Protein AF-Q8M1C6-F1 (afdb_monomer)

Solvent-accessible surface area (backbone atoms only — not comparable to full-atom values): 10377 Å² total; per-residue (Å²): 109,68,66,60,52,52,51,54,51,49,53,53,48,50,55,54,58,71,71,69,58,90,79,84,85,86,71,93,75,89,55,69,70,61,52,52,48,69,48,53,53,54,53,53,53,51,52,69,53,46,57,62,51,51,52,51,55,53,64,71,68,50,91,71,85,54,82,43,58,36,38,37,36,33,47,100,84,38,37,36,42,37,40,66,85,84,48,92,46,69,53,68,29,41,70,52,54,78,89,73,58,57,97,90,61,55,82,92,60,42,50,75,46,76,91,84,74,74,58,75,40,48,30,35,38,36,28,20,18,82,65,58,64,30,17,55,30,33,67,92,74,75,41,72,47,60,9,36,57,94,41,81,38,78,48,81,46,66,38,91,59,85,82,90,83,65,55,55,76,72,51,124

InterPro domains:
  IPR002429 Cytochrome c oxidase subunit II-like C-terminal [PF00116] (68-172)
  IPR002429 Cytochrome c oxidase subunit II-like C-terminal [PS50857] (65-172)
  IPR008972 Cupredoxin [G3DSA:2.60.40.420] (63-172)
  IPR008972 Cupredoxin [SSF49503] (64-172)
  IPR011759 Cytochrome C oxidase subunit II, transmembrane domain [PF02790] (1-56)
  IPR011759 Cytochrome C oxidase subunit II, transmembrane domain [PS50999] (1-64)
  IPR034210 Cytochrome c oxidase subunit 2, C-terminal [cd13912] (66-172)
  IPR036257 Cytochrome C oxidase subunit II, transmembrane domain superfamily [G3DSA:1.10.287.90] (2-62)
  IPR036257 Cytochrome C oxidase subunit II, transmembrane domain superfamily [SSF81464] (1-63)
  IPR045187 Cytochrome c/quinol oxidase subunit II [PTHR22888] (3-172)

Organism: Bos gaurus frontalis (NCBI:txid30520)

Foldseek 3Di:
DVVVVVVVVVVVVVVVVVPPDPDDDPDDDDCPVVVVVVVVVVVVVVVVVVVVVVVVVVVQVDDDDFPFEKEWAQDVHWIKIAGPPPHGDIDIWDDDPPVRDDPPDDPPWDTPDDDDDDAQTKYKYWAAYPDQKWWWDFVVQPDIGIHYHPDTDIGIGHHNDDDDTTDDTPDD

Structure (mmCIF, N/CA/C/O backbone):
data_AF-Q8M1C6-F1
#
_entry.id   AF-Q8M1C6-F1
#
loop_
_atom_site.group_PDB
_atom_site.id
_atom_site.type_symbol
_atom_site.label_atom_id
_atom_site.label_alt_id
_atom_site.label_comp_id
_atom_site.label_asym_id
_atom_site.label_entity_id
_atom_site.label_seq_id
_atom_site.pdbx_PDB_ins_code
_atom_site.Cartn_x
_atom_site.Cartn_y
_atom_site.Cartn_z
_atom_site.occupancy
_atom_site.B_iso_or_equiv
_atom_site.auth_seq_id
_atom_site.auth_comp_id
_atom_site.auth_asym_id
_atom_site.auth_atom_id
_atom_site.pdbx_PDB_model_num
ATOM 1 N N . LEU A 1 1 ? 2.987 4.281 -12.794 1.00 74.56 1 LEU A N 1
ATOM 2 C CA . LEU A 1 1 ? 2.192 3.553 -13.812 1.00 74.56 1 LEU A CA 1
ATOM 3 C C . LEU A 1 1 ? 2.528 3.981 -15.249 1.00 74.56 1 LEU A C 1
ATOM 5 O O . LEU A 1 1 ? 2.863 3.119 -16.045 1.00 74.56 1 LEU A O 1
ATOM 9 N N . MET A 1 2 ? 2.527 5.282 -15.576 1.00 89.94 2 MET A N 1
ATOM 10 C CA . MET A 1 2 ? 2.826 5.779 -16.936 1.00 89.94 2 MET A CA 1
ATOM 11 C C . MET A 1 2 ? 4.207 5.360 -17.478 1.00 89.94 2 MET A C 1
ATOM 13 O O . MET A 1 2 ? 4.289 4.879 -18.600 1.00 89.94 2 MET A O 1
ATOM 17 N N . ILE A 1 3 ? 5.276 5.473 -16.677 1.00 93.62 3 ILE A N 1
ATOM 18 C CA . ILE A 1 3 ? 6.634 5.062 -17.089 1.00 93.62 3 ILE A CA 1
ATOM 19 C C . ILE A 1 3 ? 6.696 3.557 -17.386 1.00 93.62 3 ILE A C 1
ATOM 21 O O . ILE A 1 3 ? 7.275 3.152 -18.386 1.00 93.62 3 ILE A O 1
ATOM 25 N N . VAL A 1 4 ? 6.052 2.729 -16.557 1.00 95.00 4 VAL A N 1
ATOM 26 C CA . VAL A 1 4 ? 6.005 1.273 -16.766 1.00 95.00 4 VAL A CA 1
ATOM 27 C C . VAL A 1 4 ? 5.305 0.940 -18.083 1.00 95.00 4 VAL A C 1
ATOM 29 O O . VAL A 1 4 ? 5.842 0.158 -18.859 1.00 95.00 4 VAL A O 1
ATOM 32 N N . PHE A 1 5 ? 4.162 1.573 -18.373 1.00 96.88 5 PHE A N 1
ATOM 33 C CA . PHE A 1 5 ? 3.470 1.413 -19.657 1.00 96.88 5 PHE A CA 1
ATOM 34 C C . PHE A 1 5 ? 4.306 1.885 -20.847 1.00 96.88 5 PHE A C 1
ATOM 36 O O . PHE A 1 5 ? 4.324 1.224 -21.883 1.00 96.88 5 PHE A O 1
ATOM 43 N N . LEU A 1 6 ? 5.006 3.013 -20.714 1.00 96.44 6 LEU A N 1
ATOM 44 C CA . LEU A 1 6 ? 5.877 3.528 -21.768 1.00 96.44 6 LEU A CA 1
ATOM 45 C C . LEU A 1 6 ? 6.992 2.526 -22.093 1.00 96.44 6 LEU A C 1
ATOM 47 O O . LEU A 1 6 ? 7.193 2.194 -23.255 1.00 96.44 6 LEU A O 1
ATOM 51 N N . ILE A 1 7 ? 7.683 2.005 -21.076 1.00 96.81 7 ILE A N 1
ATOM 52 C CA . ILE A 1 7 ? 8.785 1.057 -21.277 1.00 96.81 7 ILE A CA 1
ATOM 53 C C . ILE A 1 7 ? 8.261 -0.279 -21.815 1.00 96.81 7 ILE A C 1
ATOM 55 O O . ILE A 1 7 ? 8.828 -0.810 -22.767 1.00 96.81 7 ILE A O 1
ATOM 59 N N . SER A 1 8 ? 7.170 -0.817 -21.263 1.00 97.81 8 SER A N 1
ATOM 60 C CA . SER A 1 8 ? 6.629 -2.103 -21.719 1.00 97.81 8 SER A CA 1
ATOM 61 C C . SER A 1 8 ? 6.112 -2.037 -23.158 1.00 97.81 8 SER A C 1
ATOM 63 O O . SER A 1 8 ? 6.383 -2.943 -23.946 1.00 97.81 8 SER A O 1
ATOM 65 N N . SER A 1 9 ? 5.435 -0.947 -23.533 1.00 97.94 9 SER A N 1
ATOM 66 C CA . SER A 1 9 ? 4.992 -0.724 -24.914 1.00 97.94 9 SER A CA 1
ATOM 67 C C . SER A 1 9 ? 6.160 -0.483 -25.872 1.00 97.94 9 SER A C 1
ATOM 69 O O . SER A 1 9 ? 6.138 -1.022 -26.977 1.00 97.94 9 SER A O 1
ATOM 71 N N . LEU A 1 10 ? 7.207 0.239 -25.453 1.00 97.75 10 LEU A N 1
ATOM 72 C CA . LEU A 1 10 ? 8.425 0.431 -26.244 1.00 97.75 10 LEU A CA 1
ATOM 73 C C . LEU A 1 10 ? 9.136 -0.900 -26.515 1.00 97.75 10 LEU A C 1
ATOM 75 O O . LEU A 1 10 ? 9.489 -1.180 -27.657 1.00 97.75 10 LEU A O 1
ATOM 79 N N . VAL A 1 11 ? 9.318 -1.736 -25.489 1.00 98.31 11 VAL A N 1
ATOM 80 C CA . VAL A 1 11 ? 9.948 -3.057 -25.640 1.00 98.31 11 VAL A CA 1
ATOM 81 C C . VAL A 1 11 ? 9.117 -3.944 -26.565 1.00 98.31 11 VAL A C 1
ATOM 83 O O . VAL A 1 11 ? 9.666 -4.545 -27.487 1.00 98.31 11 VAL A O 1
ATOM 86 N N . LEU A 1 12 ? 7.794 -3.980 -26.376 1.00 98.38 12 LEU A N 1
ATOM 87 C CA . LEU A 1 12 ? 6.892 -4.728 -27.253 1.00 98.38 12 LEU A CA 1
ATOM 88 C C . LEU A 1 12 ? 6.989 -4.246 -28.709 1.00 98.38 12 LEU A C 1
ATOM 90 O O . LEU A 1 12 ? 7.073 -5.061 -29.629 1.00 98.38 12 LEU A O 1
ATOM 94 N N . TYR A 1 13 ? 7.027 -2.929 -28.914 1.00 98.44 13 TYR A N 1
ATOM 95 C CA . TYR A 1 13 ? 7.193 -2.328 -30.231 1.00 98.44 13 TYR A CA 1
ATOM 96 C C . TYR A 1 13 ? 8.532 -2.722 -30.869 1.00 98.44 13 TYR A C 1
ATOM 98 O O . TYR A 1 13 ? 8.531 -3.196 -32.004 1.00 98.44 13 TYR A O 1
ATOM 106 N N . ILE A 1 14 ? 9.651 -2.618 -30.141 1.00 98.12 14 ILE A N 1
ATOM 107 C CA . ILE A 1 14 ? 10.981 -3.011 -30.637 1.00 98.12 14 ILE A CA 1
ATOM 108 C C . ILE A 1 14 ? 10.993 -4.489 -31.041 1.00 98.12 14 ILE A C 1
ATOM 110 O O . ILE A 1 14 ? 11.458 -4.810 -32.131 1.00 98.12 14 ILE A O 1
ATOM 114 N N . ILE A 1 15 ? 10.432 -5.385 -30.222 1.00 98.38 15 ILE A N 1
ATOM 115 C CA . ILE A 1 15 ? 10.338 -6.814 -30.561 1.00 98.38 15 ILE A CA 1
ATOM 116 C C . ILE A 1 15 ? 9.549 -7.004 -31.863 1.00 98.38 15 ILE A C 1
ATOM 118 O O . ILE A 1 15 ? 10.014 -7.695 -32.769 1.00 98.38 15 ILE A O 1
ATOM 122 N N . SER A 1 16 ? 8.386 -6.359 -31.998 1.00 98.25 16 SER A N 1
ATOM 123 C CA . SER A 1 16 ? 7.574 -6.460 -33.219 1.00 98.25 16 SER A CA 1
ATOM 124 C C . SER A 1 16 ? 8.294 -5.908 -34.457 1.00 98.25 16 SER A C 1
ATOM 126 O O . SER A 1 16 ? 8.218 -6.496 -35.536 1.00 98.25 16 SER A O 1
ATOM 128 N N . LEU A 1 17 ? 9.052 -4.822 -34.298 1.00 98.25 17 LEU A N 1
ATOM 129 C CA . LEU A 1 17 ? 9.813 -4.187 -35.368 1.00 98.25 17 LEU A CA 1
ATOM 130 C C . LEU A 1 17 ? 10.949 -5.092 -35.860 1.00 98.25 17 LEU A C 1
ATOM 132 O O . LEU A 1 17 ? 11.120 -5.267 -37.065 1.00 98.25 17 LEU A O 1
ATOM 136 N N . MET A 1 18 ? 11.693 -5.706 -34.935 1.00 97.19 18 MET A N 1
ATOM 137 C CA . MET A 1 18 ? 12.831 -6.568 -35.275 1.00 97.19 18 MET A CA 1
ATOM 138 C C . MET A 1 18 ? 12.406 -7.860 -35.984 1.00 97.19 18 MET A C 1
ATOM 140 O O . MET A 1 18 ? 13.171 -8.398 -36.779 1.00 97.19 18 MET A O 1
ATOM 144 N N . LEU A 1 19 ? 11.187 -8.348 -35.737 1.00 97.94 19 LEU A N 1
ATOM 145 C CA . LEU A 1 19 ? 10.693 -9.615 -36.290 1.00 97.94 19 LEU A CA 1
ATOM 146 C C . LEU A 1 19 ? 9.941 -9.483 -37.626 1.00 97.94 19 LEU A C 1
ATOM 148 O O . LEU A 1 19 ? 9.653 -10.497 -38.257 1.00 97.94 19 LEU A O 1
ATOM 152 N N . THR A 1 20 ? 9.584 -8.271 -38.062 1.00 98.00 20 THR A N 1
ATOM 153 C CA . THR A 1 20 ? 8.655 -8.071 -39.198 1.00 98.00 20 THR A CA 1
ATOM 154 C C . THR A 1 20 ? 9.322 -7.694 -40.519 1.00 98.00 20 THR A C 1
ATOM 156 O O . THR A 1 20 ? 8.662 -7.695 -41.561 1.00 98.00 20 THR A O 1
ATOM 159 N N . THR A 1 21 ? 10.622 -7.402 -40.524 1.00 97.50 21 THR A N 1
ATOM 160 C CA . THR A 1 21 ? 11.354 -7.042 -41.746 1.00 97.50 21 THR A CA 1
ATOM 161 C C . THR A 1 21 ? 11.985 -8.256 -42.430 1.00 97.50 21 THR A C 1
ATOM 163 O O . THR A 1 21 ? 12.421 -9.200 -41.779 1.00 97.50 21 THR A O 1
ATOM 166 N N . LYS A 1 22 ? 12.066 -8.229 -43.769 1.00 97.19 22 LYS A N 1
ATOM 167 C CA . LYS A 1 22 ? 12.852 -9.202 -44.555 1.00 97.19 22 LYS A CA 1
ATOM 168 C C . LYS A 1 22 ? 14.305 -8.770 -44.773 1.00 97.19 22 LYS A C 1
ATOM 170 O O . LYS A 1 22 ? 15.085 -9.541 -45.325 1.00 97.19 22 LYS A O 1
ATOM 175 N N . LEU A 1 23 ? 14.650 -7.532 -44.416 1.00 98.38 23 LEU A N 1
ATOM 176 C CA . LEU A 1 23 ? 16.003 -7.003 -44.567 1.00 98.38 23 LEU A CA 1
ATOM 177 C C . LEU A 1 23 ? 16.938 -7.666 -43.551 1.00 98.38 23 LEU A C 1
ATOM 179 O O . LEU A 1 23 ? 16.557 -7.881 -42.405 1.00 98.38 23 LEU A O 1
ATOM 183 N N . THR A 1 24 ? 18.169 -7.956 -43.965 1.00 97.56 24 THR A N 1
ATOM 184 C CA . THR A 1 24 ? 19.162 -8.639 -43.128 1.00 97.56 24 THR A CA 1
ATOM 185 C C . THR A 1 24 ? 20.445 -7.831 -43.026 1.00 97.56 24 THR A C 1
ATOM 187 O O . THR A 1 24 ? 20.961 -7.358 -44.037 1.00 97.56 24 THR A O 1
ATOM 190 N N . HIS A 1 25 ? 21.003 -7.758 -41.822 1.00 96.50 25 HIS A N 1
ATOM 191 C CA . HIS A 1 25 ? 22.361 -7.291 -41.575 1.00 96.50 25 HIS A CA 1
ATOM 192 C C . HIS A 1 25 ? 23.022 -8.240 -40.570 1.00 96.50 25 HIS A C 1
ATOM 194 O O . HIS A 1 25 ? 22.620 -8.291 -39.412 1.00 96.50 25 HIS A O 1
ATOM 200 N N . THR A 1 26 ? 23.993 -9.030 -41.029 1.00 96.62 26 THR A N 1
ATOM 201 C CA . THR A 1 26 ? 24.684 -10.057 -40.221 1.00 96.62 26 THR A CA 1
ATOM 202 C C . THR A 1 26 ? 26.177 -9.778 -40.048 1.00 96.62 26 THR A C 1
ATOM 204 O O . THR A 1 26 ? 26.879 -10.551 -39.403 1.00 96.62 26 THR A O 1
ATOM 207 N N . SER A 1 27 ? 26.678 -8.696 -40.646 1.00 97.81 27 SER A N 1
ATOM 208 C CA . SER A 1 27 ? 28.018 -8.171 -40.387 1.00 97.81 27 SER A CA 1
ATOM 209 C C . SER A 1 27 ? 28.123 -7.603 -38.973 1.00 97.81 27 SER A C 1
ATOM 211 O O . SER A 1 27 ? 27.123 -7.266 -38.338 1.00 97.81 27 SER A O 1
ATOM 213 N N . THR A 1 28 ? 29.356 -7.472 -38.491 1.00 97.06 28 THR A N 1
ATOM 214 C CA . THR A 1 28 ? 29.673 -6.861 -37.197 1.00 97.06 28 THR A CA 1
ATOM 215 C C . THR A 1 28 ? 29.087 -5.452 -37.090 1.00 97.06 28 THR A C 1
ATOM 217 O O . THR A 1 28 ? 29.307 -4.625 -37.976 1.00 97.06 28 THR A O 1
ATOM 220 N N . MET A 1 29 ? 28.366 -5.186 -36.001 1.00 96.88 29 MET A N 1
ATOM 221 C CA . MET A 1 29 ? 27.860 -3.862 -35.630 1.00 96.88 29 MET A CA 1
ATOM 222 C C . MET A 1 29 ? 28.643 -3.361 -34.418 1.00 96.88 29 MET A C 1
ATOM 224 O O . MET A 1 29 ? 28.868 -4.127 -33.483 1.00 96.88 29 MET A O 1
ATOM 228 N N . ASP A 1 30 ? 29.051 -2.096 -34.440 1.00 97.12 30 ASP A N 1
ATOM 229 C CA . ASP A 1 30 ? 29.620 -1.440 -33.263 1.00 97.12 30 ASP A CA 1
ATOM 230 C C . ASP A 1 30 ? 28.514 -1.122 -32.241 1.00 97.12 30 ASP A C 1
ATOM 232 O O . ASP A 1 30 ? 27.405 -0.742 -32.623 1.00 97.12 30 ASP A O 1
ATOM 236 N N . ALA A 1 31 ? 28.801 -1.310 -30.951 1.00 96.75 31 ALA A N 1
ATOM 237 C CA . ALA A 1 31 ? 27.807 -1.221 -29.877 1.00 96.75 31 ALA A CA 1
ATOM 238 C C . ALA A 1 31 ? 27.961 0.020 -28.981 1.00 96.75 31 ALA A C 1
ATOM 240 O O . ALA A 1 31 ? 27.043 0.340 -28.225 1.00 96.75 31 ALA A O 1
ATOM 241 N N . GLN A 1 32 ? 29.079 0.747 -29.058 1.00 96.62 32 GLN A N 1
ATOM 242 C CA . GLN A 1 32 ? 29.421 1.755 -28.050 1.00 96.62 32 GLN A CA 1
ATOM 243 C C . GLN A 1 32 ? 28.404 2.909 -27.995 1.00 96.62 32 GLN A C 1
ATOM 245 O O . GLN A 1 32 ? 28.036 3.385 -26.913 1.00 96.62 32 GLN A O 1
ATOM 250 N N . GLU A 1 33 ? 27.920 3.361 -29.155 1.00 95.94 33 GLU A N 1
ATOM 251 C CA . GLU A 1 33 ? 26.947 4.457 -29.212 1.00 95.94 33 GLU A CA 1
ATOM 252 C C . GLU A 1 33 ? 25.582 4.049 -28.643 1.00 95.94 33 GLU A C 1
ATOM 254 O O . GLU A 1 33 ? 24.989 4.797 -27.859 1.00 95.94 33 GLU A O 1
ATOM 259 N N . VAL A 1 34 ? 25.098 2.841 -28.962 1.00 96.75 34 VAL A N 1
ATOM 260 C CA . VAL A 1 34 ? 23.812 2.352 -28.440 1.00 96.75 34 VAL A CA 1
ATOM 261 C C . VAL A 1 34 ? 23.892 2.038 -26.944 1.00 96.75 34 VAL A C 1
ATOM 263 O O . VAL A 1 34 ? 22.953 2.346 -26.207 1.00 96.75 34 VAL A O 1
ATOM 266 N N . GLU A 1 35 ? 25.038 1.534 -26.477 1.00 98.12 35 GLU A N 1
ATOM 267 C CA . GLU A 1 35 ? 25.304 1.294 -25.057 1.00 98.12 35 GLU A CA 1
ATOM 268 C C . GLU A 1 35 ? 25.234 2.570 -24.227 1.00 98.12 35 GLU A C 1
ATOM 270 O O . GLU A 1 35 ? 24.650 2.594 -23.138 1.00 98.12 35 GLU A O 1
ATOM 275 N N . THR A 1 36 ? 25.772 3.661 -24.766 1.00 97.94 36 THR A N 1
ATOM 276 C CA . THR A 1 36 ? 25.717 4.969 -24.113 1.00 97.94 36 THR A CA 1
ATOM 277 C C . THR A 1 36 ? 24.263 5.434 -23.958 1.00 97.94 36 THR A C 1
ATOM 279 O O . THR A 1 36 ? 23.860 5.866 -22.873 1.00 97.94 36 THR A O 1
ATOM 282 N N . ILE A 1 37 ? 23.437 5.275 -24.999 1.00 97.31 37 ILE A N 1
ATOM 283 C CA . ILE A 1 37 ? 22.021 5.678 -24.984 1.00 97.31 37 ILE A CA 1
ATOM 284 C C . ILE A 1 37 ? 21.209 4.838 -23.991 1.00 97.31 37 ILE A C 1
ATOM 286 O O . ILE A 1 37 ? 20.522 5.405 -23.135 1.00 97.31 37 ILE A O 1
ATOM 290 N N . TRP A 1 38 ? 21.284 3.503 -24.063 1.00 97.12 38 TRP A N 1
ATOM 291 C CA . TRP A 1 38 ? 20.487 2.637 -23.184 1.00 97.12 38 TRP A CA 1
ATOM 292 C C . TRP A 1 38 ? 20.969 2.623 -21.734 1.00 97.12 38 TRP A C 1
ATOM 294 O O . TRP A 1 38 ? 20.311 2.023 -20.893 1.00 97.12 38 TRP A O 1
ATOM 304 N N . THR A 1 39 ? 22.106 3.249 -21.425 1.00 98.00 39 THR A N 1
ATOM 305 C CA . THR A 1 39 ? 22.604 3.387 -20.049 1.00 98.00 39 THR A CA 1
ATOM 306 C C . THR A 1 39 ? 22.186 4.730 -19.458 1.00 98.00 39 THR A C 1
ATOM 308 O O . THR A 1 39 ? 21.613 4.783 -18.367 1.00 98.00 39 THR A O 1
ATOM 311 N N . ILE A 1 40 ? 22.410 5.827 -20.191 1.00 98.38 40 ILE A N 1
ATOM 312 C CA . ILE A 1 4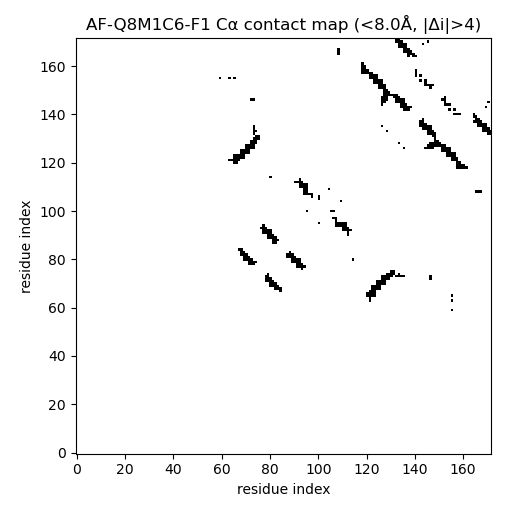0 ? 22.080 7.180 -19.721 1.00 98.38 40 ILE A CA 1
ATOM 313 C C . ILE A 1 40 ? 20.562 7.370 -19.619 1.00 98.38 40 ILE A C 1
ATOM 315 O O . ILE A 1 40 ? 20.078 7.948 -18.642 1.00 98.38 40 ILE A O 1
ATOM 319 N N . LEU A 1 41 ? 19.790 6.871 -20.590 1.00 97.00 41 LEU A N 1
ATOM 320 C CA . LEU A 1 41 ? 18.345 7.095 -20.614 1.00 97.00 41 LEU A CA 1
ATOM 321 C C . LEU A 1 41 ? 17.624 6.438 -19.414 1.00 97.00 41 LEU A C 1
ATOM 323 O O . LEU A 1 41 ? 16.874 7.145 -18.734 1.00 97.00 41 LEU A O 1
ATOM 327 N N . PRO A 1 42 ? 17.866 5.159 -19.054 1.00 97.31 42 PRO A N 1
ATOM 328 C CA . PRO A 1 42 ? 17.312 4.583 -17.829 1.00 97.31 42 PRO A CA 1
ATOM 329 C C . PRO A 1 42 ? 17.798 5.265 -16.552 1.00 97.31 42 PRO A C 1
ATOM 331 O O . PRO A 1 42 ? 17.000 5.424 -15.630 1.00 97.31 42 PRO A O 1
ATOM 334 N N . ALA A 1 43 ? 19.054 5.724 -16.490 1.00 98.25 43 ALA A N 1
ATOM 335 C CA . ALA A 1 43 ? 19.552 6.460 -15.327 1.00 98.25 43 ALA A CA 1
ATOM 336 C C . ALA A 1 43 ? 18.740 7.744 -15.072 1.00 98.25 43 ALA A C 1
ATOM 338 O O . ALA A 1 43 ? 18.329 8.004 -13.940 1.00 98.25 43 ALA A O 1
ATOM 339 N N . ILE A 1 44 ? 18.423 8.507 -16.126 1.00 98.00 44 ILE A N 1
ATOM 340 C CA . ILE A 1 44 ? 17.556 9.693 -16.027 1.00 98.00 44 ILE A CA 1
ATOM 341 C C . ILE A 1 44 ? 16.146 9.302 -15.563 1.00 98.00 44 ILE A C 1
ATOM 343 O O . ILE A 1 44 ? 15.592 9.946 -14.671 1.00 98.00 44 ILE A O 1
ATOM 347 N N . ILE A 1 45 ? 15.570 8.231 -16.120 1.00 97.12 45 ILE A N 1
ATOM 348 C CA . ILE A 1 45 ? 14.241 7.736 -15.721 1.00 97.12 45 ILE A CA 1
ATOM 349 C C . ILE A 1 45 ? 14.210 7.377 -14.227 1.00 97.12 45 ILE A C 1
ATOM 351 O O . ILE A 1 45 ? 13.253 7.732 -13.537 1.00 97.12 45 ILE A O 1
ATOM 355 N N . LEU A 1 46 ? 15.255 6.724 -13.708 1.00 97.69 46 LEU A N 1
ATOM 356 C CA . LEU A 1 46 ? 15.353 6.384 -12.287 1.00 97.69 46 LEU A CA 1
ATOM 357 C C . LEU A 1 46 ? 15.391 7.631 -11.398 1.00 97.69 46 LEU A C 1
ATOM 3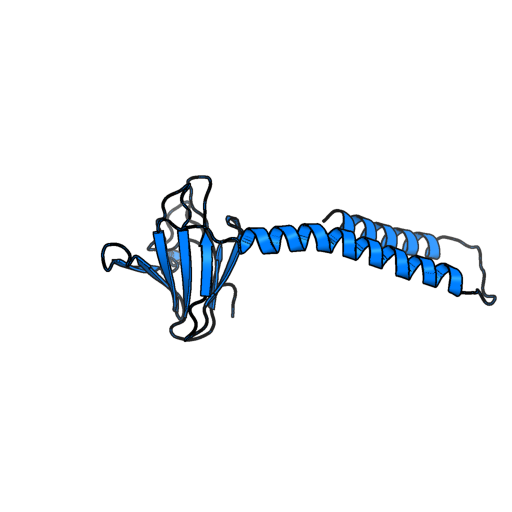59 O O . LEU A 1 46 ? 14.684 7.669 -10.394 1.00 97.69 46 LEU A O 1
ATOM 363 N N . ILE A 1 47 ? 16.138 8.672 -11.781 1.00 97.75 47 ILE A N 1
ATOM 364 C CA . ILE A 1 47 ? 16.174 9.943 -11.036 1.00 97.75 47 ILE A CA 1
ATOM 365 C C . ILE A 1 47 ? 14.780 10.588 -10.994 1.00 97.75 47 ILE A C 1
ATOM 367 O O . ILE A 1 47 ? 14.331 11.025 -9.933 1.00 97.75 47 ILE A O 1
ATOM 371 N N . LEU A 1 48 ? 14.063 10.598 -12.122 1.00 96.38 48 LEU A N 1
ATOM 372 C CA . LEU A 1 48 ? 12.706 11.152 -12.206 1.00 96.38 48 LEU A CA 1
ATOM 373 C C . LEU A 1 48 ? 11.687 10.391 -11.342 1.00 96.38 48 LEU A C 1
ATOM 375 O O . LEU A 1 48 ? 10.712 10.991 -10.896 1.00 96.38 48 LEU A O 1
ATOM 379 N N . ILE A 1 49 ? 11.903 9.096 -11.088 1.00 96.75 49 ILE A N 1
ATOM 380 C CA . ILE A 1 49 ? 11.088 8.298 -10.157 1.00 96.75 49 ILE A CA 1
ATOM 381 C C . ILE A 1 49 ? 11.516 8.551 -8.706 1.00 96.75 49 ILE A C 1
ATOM 383 O O . ILE A 1 49 ? 10.668 8.716 -7.828 1.00 96.75 49 ILE A O 1
ATOM 387 N N . ALA A 1 50 ? 12.824 8.596 -8.449 1.00 97.06 50 ALA A N 1
ATOM 388 C CA . ALA A 1 50 ? 13.378 8.701 -7.106 1.00 97.06 50 ALA A CA 1
ATOM 389 C C . ALA A 1 50 ? 12.999 10.020 -6.421 1.00 97.06 50 ALA A C 1
ATOM 391 O O . ALA A 1 50 ? 12.592 10.003 -5.264 1.00 97.06 50 ALA A O 1
ATOM 392 N N . LEU A 1 51 ? 13.066 11.155 -7.124 1.00 96.69 51 LEU A N 1
ATOM 393 C CA . LEU A 1 51 ? 12.777 12.471 -6.536 1.00 96.69 51 LEU A CA 1
ATOM 394 C C . LEU A 1 51 ? 11.362 12.590 -5.923 1.00 96.69 51 LEU A C 1
ATOM 396 O O . LEU A 1 51 ? 11.262 12.923 -4.739 1.00 96.69 51 LEU A O 1
ATOM 400 N N . PRO A 1 52 ? 10.257 12.305 -6.644 1.00 96.88 52 PRO A N 1
ATOM 401 C CA . PRO A 1 52 ? 8.924 12.332 -6.043 1.00 96.88 52 PRO A CA 1
ATOM 402 C C . PRO A 1 52 ? 8.723 11.220 -5.005 1.00 96.88 52 PRO A C 1
ATOM 404 O O . PRO A 1 52 ? 8.030 11.448 -4.016 1.00 96.88 52 PRO A O 1
ATOM 407 N N . SER A 1 53 ? 9.346 10.048 -5.188 1.00 97.00 53 SER A N 1
ATOM 408 C CA . SER A 1 53 ? 9.269 8.946 -4.219 1.00 97.00 53 SER A CA 1
ATOM 409 C C . SER A 1 53 ? 9.866 9.338 -2.868 1.00 97.00 53 SER A C 1
ATOM 411 O O . SER A 1 53 ? 9.233 9.138 -1.835 1.00 97.00 53 SER A O 1
ATOM 413 N N . LEU A 1 54 ? 11.065 9.926 -2.871 1.00 96.75 54 LEU A N 1
ATOM 414 C CA . LEU A 1 54 ? 11.737 10.385 -1.657 1.00 96.75 54 LEU A CA 1
ATOM 415 C C . LEU A 1 54 ? 10.956 11.514 -0.989 1.00 96.75 54 LEU A C 1
ATOM 417 O O . LEU A 1 54 ? 10.812 11.514 0.228 1.00 96.75 54 LEU A O 1
ATOM 421 N N . ARG A 1 55 ? 10.385 12.440 -1.768 1.00 96.94 55 ARG A N 1
ATOM 422 C CA . ARG A 1 55 ? 9.521 13.489 -1.215 1.00 96.94 55 ARG A CA 1
ATOM 423 C C . ARG A 1 55 ? 8.352 12.900 -0.419 1.00 96.94 55 ARG A C 1
ATOM 425 O O . ARG A 1 55 ? 8.114 13.344 0.696 1.00 96.94 55 ARG A O 1
ATOM 432 N N . ILE A 1 56 ? 7.637 11.922 -0.979 1.00 95.44 56 ILE A N 1
ATOM 433 C CA . ILE A 1 56 ? 6.504 11.282 -0.292 1.00 95.44 56 ILE A CA 1
ATOM 434 C C . ILE A 1 56 ? 6.986 10.528 0.951 1.00 95.44 56 ILE A C 1
ATOM 436 O O . ILE A 1 56 ? 6.366 10.662 1.999 1.00 95.44 56 ILE A O 1
ATOM 440 N N . LEU A 1 57 ? 8.110 9.806 0.858 1.00 95.62 57 LEU A N 1
ATOM 441 C CA . LEU A 1 57 ? 8.700 9.086 1.990 1.00 95.62 57 LEU A CA 1
ATOM 442 C C . LEU A 1 57 ? 8.925 10.009 3.197 1.00 95.62 57 LEU A C 1
ATOM 444 O O . LEU A 1 57 ? 8.484 9.693 4.295 1.00 95.62 57 LEU A O 1
ATOM 448 N N . TYR A 1 58 ? 9.553 11.167 2.982 1.00 94.56 58 TYR A N 1
ATOM 449 C CA . TYR A 1 58 ? 9.797 12.126 4.062 1.00 94.56 58 TYR A CA 1
ATOM 450 C C . TYR A 1 58 ? 8.521 12.812 4.559 1.00 94.56 58 TYR A C 1
ATOM 452 O O . TYR A 1 58 ? 8.411 13.075 5.749 1.00 94.56 58 TYR A O 1
ATOM 460 N N . MET A 1 59 ? 7.542 13.071 3.685 1.00 92.62 59 MET A N 1
ATOM 461 C CA . MET A 1 59 ? 6.245 13.620 4.105 1.00 92.62 59 MET A CA 1
ATOM 462 C C . MET A 1 59 ? 5.444 12.641 4.979 1.00 92.62 59 MET A C 1
ATOM 464 O O . MET A 1 59 ? 4.668 13.073 5.823 1.00 92.62 59 MET A O 1
ATOM 468 N N . MET A 1 60 ? 5.603 11.329 4.778 1.00 91.56 60 MET A N 1
ATOM 469 C CA . MET A 1 60 ? 4.937 10.310 5.603 1.00 91.56 60 MET A CA 1
ATOM 470 C C . MET A 1 60 ? 5.563 10.173 6.996 1.00 91.56 60 MET A C 1
ATOM 472 O O . MET A 1 60 ? 4.854 9.840 7.942 1.00 91.56 60 MET A O 1
ATOM 476 N N . ASP A 1 61 ? 6.868 10.424 7.111 1.00 87.81 61 ASP A N 1
ATOM 477 C CA . ASP A 1 61 ? 7.625 10.355 8.370 1.00 87.81 61 ASP A CA 1
ATOM 478 C C . ASP A 1 61 ? 7.630 11.690 9.141 1.00 87.81 61 ASP A C 1
ATOM 480 O O . ASP A 1 61 ? 8.192 11.797 10.230 1.00 87.81 61 ASP A O 1
ATOM 484 N N . GLU A 1 62 ? 7.016 12.734 8.579 1.00 86.00 62 GLU A N 1
ATOM 485 C CA . GLU A 1 62 ? 6.983 14.057 9.193 1.00 86.00 62 GLU A CA 1
ATOM 486 C C . GLU A 1 62 ? 6.288 14.010 10.566 1.00 86.00 62 GLU A C 1
ATOM 488 O O . GLU A 1 62 ? 5.277 13.327 10.773 1.00 86.00 62 GLU A O 1
ATOM 493 N N . ILE A 1 63 ? 6.868 14.719 11.540 1.00 71.94 63 ILE A N 1
ATOM 494 C CA . ILE A 1 63 ? 6.401 14.690 12.927 1.00 71.94 63 ILE A CA 1
ATOM 495 C C . ILE A 1 63 ? 5.077 15.441 13.017 1.00 71.94 63 ILE A C 1
ATOM 497 O O . ILE A 1 63 ? 5.030 16.669 13.093 1.00 71.94 63 ILE A O 1
ATOM 501 N N . ASN A 1 64 ? 4.001 14.673 13.090 1.00 81.19 64 ASN A N 1
ATOM 502 C CA . ASN A 1 64 ? 2.675 15.190 13.374 1.00 81.19 64 ASN A CA 1
ATOM 503 C C . ASN A 1 64 ? 2.411 15.046 14.877 1.00 81.19 64 ASN A C 1
ATOM 505 O O . ASN A 1 64 ? 2.752 14.021 15.462 1.00 81.19 64 ASN A O 1
ATOM 509 N N . ASN A 1 65 ? 1.800 16.049 15.513 1.00 90.19 65 ASN A N 1
ATOM 510 C CA . ASN A 1 65 ? 1.333 15.936 16.898 1.00 90.19 65 ASN A CA 1
ATOM 511 C C . ASN A 1 65 ? -0.010 15.186 16.899 1.00 90.19 65 ASN A C 1
ATOM 513 O O . ASN A 1 65 ? -1.020 15.791 16.525 1.00 90.19 65 ASN A O 1
ATOM 517 N N . PRO A 1 66 ? -0.055 13.886 17.251 1.00 93.56 66 PRO A N 1
ATOM 518 C CA . PRO A 1 66 ? -1.303 13.139 17.235 1.00 93.56 66 PRO A CA 1
ATOM 519 C C . PRO A 1 66 ? -2.200 13.596 18.385 1.00 93.56 66 PRO A C 1
ATOM 521 O O . PRO A 1 66 ? -1.720 13.931 19.468 1.00 93.56 66 PRO A O 1
ATOM 524 N N . SER A 1 67 ? -3.508 13.589 18.153 1.00 93.88 67 SER A N 1
ATOM 525 C CA . SER A 1 67 ? -4.504 13.900 19.184 1.00 93.88 67 SER A CA 1
ATOM 526 C C . SER A 1 67 ? -4.968 12.666 19.959 1.00 93.88 67 SER A C 1
ATOM 528 O O . SER A 1 67 ? -5.572 12.815 21.013 1.00 93.88 67 SER A O 1
ATOM 530 N N . LEU A 1 68 ? -4.715 11.472 19.417 1.00 95.06 68 LEU A N 1
ATOM 531 C CA . LEU A 1 68 ? -5.082 10.181 19.992 1.00 95.06 68 LEU A CA 1
ATOM 532 C C . LEU A 1 68 ? -3.997 9.153 19.660 1.00 95.06 68 LEU A C 1
ATOM 534 O O . LEU A 1 68 ? -3.506 9.116 18.526 1.00 95.06 68 LEU A O 1
ATOM 538 N N . THR A 1 69 ? -3.659 8.304 20.623 1.00 96.75 69 THR A N 1
ATOM 539 C CA . THR A 1 69 ? -2.831 7.114 20.442 1.00 96.75 69 THR A CA 1
ATOM 540 C C . THR A 1 69 ? -3.683 5.863 20.633 1.00 96.75 69 THR A C 1
ATOM 542 O O . THR A 1 69 ? -4.390 5.723 21.627 1.00 96.75 69 THR A O 1
ATOM 545 N N . VAL A 1 70 ? -3.595 4.936 19.682 1.00 97.69 70 VAL A N 1
ATOM 546 C CA . VAL A 1 70 ? -4.237 3.620 19.761 1.00 97.69 70 VAL A CA 1
ATOM 547 C C . VAL A 1 70 ? -3.173 2.561 19.546 1.00 97.69 70 VAL A C 1
ATOM 549 O O . VAL A 1 70 ? -2.381 2.645 18.603 1.00 97.69 70 VAL A O 1
ATOM 552 N N . LYS A 1 71 ? -3.140 1.561 20.421 1.00 98.25 71 LYS A N 1
ATOM 553 C CA . LYS A 1 71 ? -2.278 0.394 20.246 1.00 98.25 71 LYS A CA 1
ATOM 554 C C . LYS A 1 71 ? -3.080 -0.739 19.629 1.00 98.25 71 LYS A C 1
ATOM 556 O O . LYS A 1 71 ? -4.255 -0.909 19.940 1.00 98.25 71 LYS A O 1
ATOM 561 N N . THR A 1 72 ? -2.445 -1.511 18.765 1.00 98.38 72 THR A N 1
ATOM 562 C CA . THR A 1 72 ? -2.979 -2.766 18.256 1.00 98.38 72 THR A CA 1
ATOM 563 C C . THR A 1 72 ? -1.954 -3.875 18.433 1.00 98.38 72 THR A C 1
ATOM 565 O O . THR A 1 72 ? -0.763 -3.685 18.155 1.00 98.38 72 THR A O 1
ATOM 568 N N . MET A 1 73 ? -2.432 -5.014 18.924 1.00 98.69 73 MET A N 1
ATOM 569 C CA . MET A 1 73 ? -1.641 -6.219 19.125 1.00 98.69 73 MET A CA 1
ATOM 570 C C . MET A 1 73 ? -2.184 -7.318 18.213 1.00 98.69 73 MET A C 1
ATOM 572 O O . MET A 1 73 ? -3.392 -7.547 18.164 1.00 98.69 73 MET A O 1
ATOM 576 N N . GLY A 1 74 ? -1.293 -7.943 17.445 1.00 98.44 74 GLY A N 1
ATOM 577 C CA . GLY A 1 74 ? -1.617 -9.114 16.632 1.00 98.44 74 GLY A CA 1
ATOM 578 C C . GLY A 1 74 ? -1.540 -10.408 17.440 1.00 98.44 74 GLY A C 1
ATOM 579 O O . GLY A 1 74 ? -0.613 -10.578 18.238 1.00 98.44 74 GLY A O 1
ATOM 580 N N . HIS A 1 75 ? -2.491 -11.307 17.177 1.00 98.50 75 HIS A N 1
ATOM 581 C CA . HIS A 1 75 ? -2.609 -12.636 17.776 1.00 98.50 75 HIS A CA 1
AT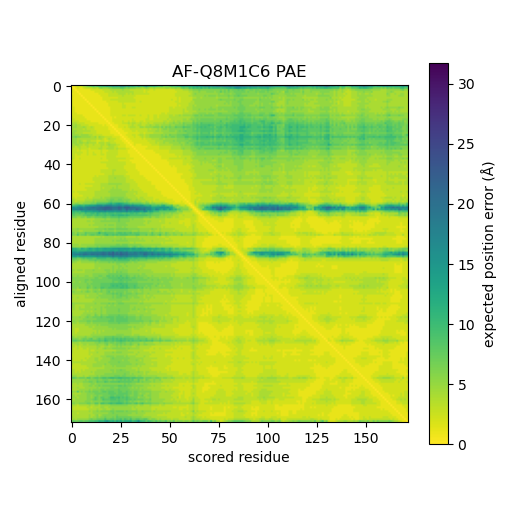OM 582 C C . HIS A 1 75 ? -3.012 -13.676 16.723 1.00 98.50 75 HIS A C 1
ATOM 584 O O . HIS A 1 75 ? -3.617 -13.353 15.700 1.00 98.50 75 HIS A O 1
ATOM 590 N N . GLN A 1 76 ? -2.760 -14.955 16.979 1.00 97.56 76 GLN A N 1
ATOM 591 C CA . GLN A 1 76 ? -3.307 -16.078 16.213 1.00 97.56 76 GLN A CA 1
ATOM 592 C C . GLN A 1 76 ? -4.763 -16.361 16.642 1.00 97.56 76 GLN A C 1
ATOM 594 O O . GLN A 1 76 ? -4.997 -16.960 17.687 1.00 97.56 76 GLN A O 1
ATOM 599 N N . TRP A 1 77 ? -5.816 -15.996 15.901 1.00 94.75 77 TRP A N 1
ATOM 600 C CA . TRP A 1 77 ? -5.916 -15.243 14.639 1.00 94.75 77 TRP A CA 1
ATOM 601 C C . TRP A 1 77 ? -6.945 -14.111 14.786 1.00 94.75 77 TRP A C 1
ATOM 603 O O . TRP A 1 77 ? -8.070 -14.206 14.287 1.00 94.75 77 TRP A O 1
ATOM 613 N N . TYR A 1 78 ? -6.567 -13.062 15.509 1.00 98.62 78 TYR A N 1
ATOM 614 C CA . TYR A 1 78 ? -7.390 -11.883 15.774 1.00 98.62 78 TYR A CA 1
ATOM 615 C C . TYR A 1 78 ? -6.502 -10.673 16.085 1.00 98.62 78 TYR A C 1
ATOM 617 O O . TYR A 1 78 ? -5.279 -10.787 16.155 1.00 98.62 78 TYR A O 1
ATOM 625 N N . TRP A 1 79 ? -7.120 -9.506 16.238 1.00 98.81 79 TRP A N 1
ATOM 626 C CA . TRP A 1 79 ? -6.431 -8.298 16.688 1.00 98.81 79 TRP A CA 1
ATOM 627 C C . TRP A 1 79 ? -7.051 -7.815 17.986 1.00 98.81 79 TRP A C 1
ATOM 629 O O . TRP A 1 79 ? -8.276 -7.772 18.080 1.00 98.81 79 TRP A O 1
ATOM 639 N N . SER A 1 80 ? -6.243 -7.379 18.944 1.00 98.56 80 SER A N 1
ATOM 640 C CA . SER A 1 80 ? -6.733 -6.565 20.056 1.00 98.56 80 SER A CA 1
ATOM 641 C C . SER A 1 80 ? -6.367 -5.096 19.851 1.00 98.56 80 SER A C 1
ATOM 643 O O . SER A 1 80 ? -5.391 -4.756 19.167 1.00 98.56 80 SER A O 1
ATOM 645 N N . TYR A 1 81 ? -7.192 -4.210 20.405 1.00 98.38 81 TYR A N 1
ATOM 646 C CA . TYR A 1 81 ? -7.003 -2.764 20.344 1.00 98.38 81 TYR A CA 1
ATOM 647 C C . TYR A 1 81 ? -7.079 -2.167 21.743 1.00 98.38 81 TYR A C 1
ATOM 649 O O . TYR A 1 81 ? -7.956 -2.531 22.522 1.00 98.38 81 TYR A O 1
ATOM 657 N N . GLU A 1 82 ? -6.184 -1.227 22.042 1.00 98.19 82 GLU A N 1
ATOM 658 C CA . GLU A 1 82 ? -6.095 -0.546 23.335 1.00 98.19 82 GLU A CA 1
ATOM 659 C C . GLU A 1 82 ? -6.099 0.976 23.145 1.00 98.19 82 GLU A C 1
ATOM 661 O O . GLU A 1 82 ? -5.326 1.522 22.349 1.00 98.19 82 GLU A O 1
ATOM 666 N N . TYR A 1 83 ? -6.943 1.662 23.913 1.00 96.88 83 TYR A N 1
ATOM 667 C CA . TYR A 1 83 ? -7.113 3.115 23.912 1.00 96.88 83 T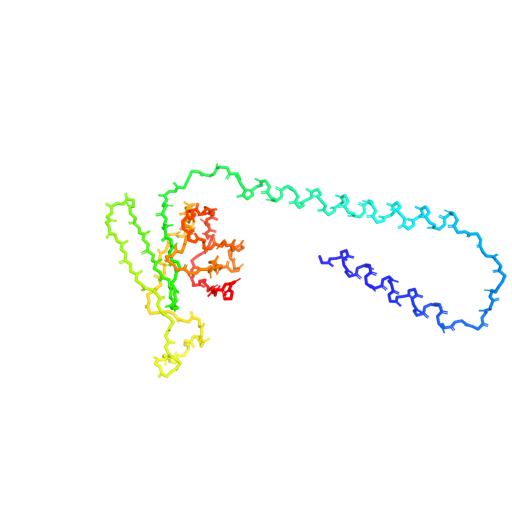YR A CA 1
ATOM 668 C C . TYR A 1 83 ? -6.778 3.672 25.295 1.00 96.88 83 TYR A C 1
ATOM 670 O O . TYR A 1 83 ? -7.676 3.995 26.055 1.00 96.88 83 TYR A O 1
ATOM 678 N N . THR A 1 84 ? -5.496 3.795 25.632 1.00 91.31 84 THR A N 1
ATOM 679 C CA . THR A 1 84 ? -5.049 4.061 27.015 1.00 91.31 84 THR A CA 1
ATOM 680 C C . THR A 1 84 ? -4.854 5.543 27.358 1.00 91.31 84 THR A C 1
ATOM 682 O O . THR A 1 84 ? -4.333 5.861 28.423 1.00 91.31 84 THR A O 1
ATOM 685 N N . ASP A 1 85 ? -5.202 6.473 26.463 1.00 88.06 85 ASP A N 1
ATOM 686 C CA . ASP A 1 85 ? -4.953 7.911 26.678 1.00 88.06 85 ASP A CA 1
ATOM 687 C C . ASP A 1 85 ? -5.848 8.527 27.775 1.00 88.06 85 ASP A C 1
ATOM 689 O O . ASP A 1 85 ? -5.474 9.539 28.370 1.00 88.06 85 ASP A O 1
ATOM 693 N N . TYR A 1 86 ? -7.016 7.933 28.054 1.00 81.62 86 TYR A N 1
ATOM 694 C CA . TYR A 1 86 ? -7.979 8.453 29.038 1.00 81.62 86 TYR A CA 1
ATOM 695 C C . TYR A 1 86 ? -8.458 7.395 30.036 1.00 81.62 86 TYR A C 1
ATOM 697 O O . TYR A 1 86 ? -8.451 7.646 31.238 1.00 81.62 86 TYR A O 1
ATOM 705 N N . GLU A 1 87 ? -8.865 6.224 29.548 1.00 88.75 87 GLU A N 1
ATOM 706 C CA . GLU A 1 87 ? -9.295 5.080 30.356 1.00 88.75 87 GLU A CA 1
ATOM 707 C C . GLU A 1 87 ? -8.631 3.810 29.826 1.00 88.75 87 GLU A C 1
ATOM 709 O O . GLU A 1 87 ? -8.202 3.776 28.679 1.00 88.75 87 GLU A O 1
ATOM 714 N N . ASP A 1 88 ? -8.568 2.749 30.626 1.00 92.06 88 ASP A N 1
ATOM 715 C CA . ASP A 1 88 ? -8.036 1.458 30.180 1.00 92.06 88 ASP A CA 1
ATOM 716 C C . ASP A 1 88 ? -9.087 0.695 29.353 1.00 92.06 88 ASP A C 1
ATOM 718 O O . ASP A 1 88 ? -9.641 -0.319 29.781 1.00 92.06 88 ASP A O 1
ATOM 722 N N . LEU A 1 89 ? -9.401 1.216 28.163 1.00 95.56 89 LEU A N 1
ATOM 723 C CA . LEU A 1 89 ? -10.302 0.573 27.210 1.00 95.56 89 LEU A CA 1
ATOM 724 C C . LEU A 1 89 ? -9.517 -0.380 26.303 1.00 95.56 89 LEU A C 1
ATOM 726 O O . LEU A 1 89 ? -8.667 0.057 25.524 1.00 95.56 89 LEU A O 1
ATOM 730 N N . SER A 1 90 ? -9.862 -1.667 26.341 1.00 97.38 90 SER A N 1
ATOM 731 C CA . SER A 1 90 ? -9.359 -2.672 25.405 1.00 97.38 90 SER A CA 1
ATOM 732 C C . SER A 1 90 ? -10.442 -3.662 24.975 1.00 97.38 90 SER A C 1
ATOM 734 O O . SER A 1 90 ? -11.413 -3.898 25.699 1.00 97.38 90 SER A O 1
ATOM 736 N N . PHE A 1 91 ? -10.303 -4.209 23.768 1.00 98.31 91 PHE A N 1
ATOM 737 C CA . PHE A 1 91 ? -11.196 -5.239 23.232 1.00 98.31 91 PHE A CA 1
ATOM 738 C C . PHE A 1 91 ? -10.518 -6.056 22.129 1.00 98.31 91 PHE A C 1
ATOM 740 O O . PHE A 1 91 ? -9.605 -5.575 21.453 1.00 98.31 91 PHE A O 1
ATOM 747 N N . ASP A 1 92 ? -11.032 -7.266 21.913 1.00 98.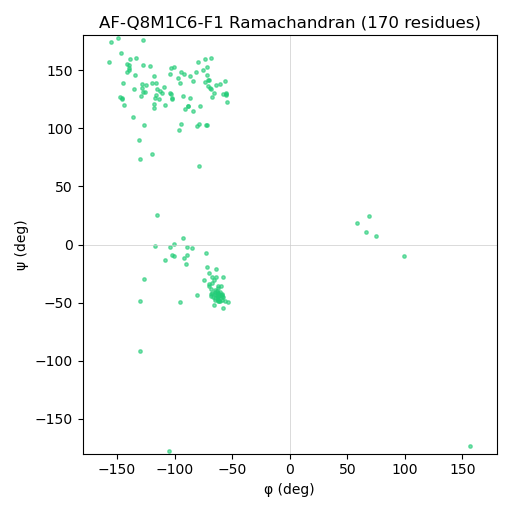69 92 ASP A N 1
ATOM 748 C CA . ASP A 1 92 ? -10.620 -8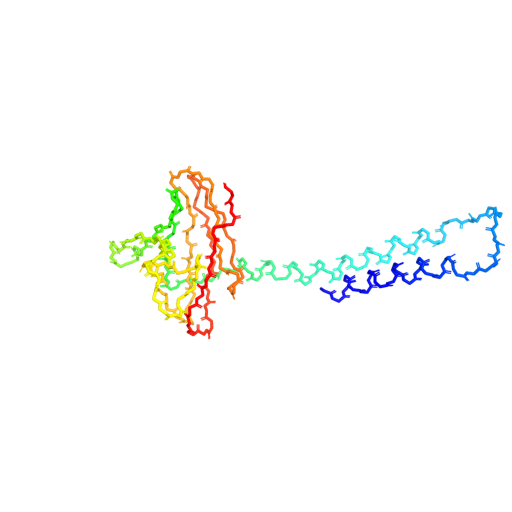.149 20.825 1.00 98.69 92 ASP A CA 1
ATOM 749 C C . ASP A 1 92 ? -11.532 -7.982 19.603 1.00 98.69 92 ASP A C 1
ATOM 751 O O . ASP A 1 92 ? -12.727 -7.706 19.726 1.00 98.69 92 ASP A O 1
ATOM 755 N N . SER A 1 93 ? -10.963 -8.165 18.417 1.00 98.69 93 SER A N 1
ATOM 756 C CA . SER A 1 93 ? -11.611 -8.032 17.115 1.00 98.69 93 SER A CA 1
ATOM 757 C C . SER A 1 93 ? -11.386 -9.306 16.303 1.00 98.69 93 SER A C 1
ATOM 759 O O . SER A 1 93 ? -10.300 -9.541 15.759 1.00 98.69 93 SER A O 1
ATOM 761 N N . TYR A 1 94 ? -12.422 -10.138 16.238 1.00 98.69 94 TYR A N 1
ATOM 762 C CA . TYR A 1 94 ? -12.451 -11.403 15.514 1.00 98.69 94 TYR A CA 1
ATOM 763 C C . TYR A 1 94 ? -13.250 -11.276 14.223 1.00 98.69 94 TYR A C 1
ATOM 765 O O . TYR A 1 94 ? -14.259 -10.578 14.146 1.00 98.69 94 TYR A O 1
ATOM 773 N N . MET A 1 95 ? -12.829 -12.018 13.200 1.00 98.62 95 MET A N 1
ATOM 774 C CA . MET A 1 95 ? -13.585 -12.144 11.957 1.00 98.62 95 MET A CA 1
ATOM 775 C C . MET A 1 95 ? -14.913 -12.868 12.208 1.00 98.62 95 MET A C 1
ATOM 777 O O . MET A 1 95 ? -14.926 -13.967 12.766 1.00 98.62 95 MET A O 1
ATOM 781 N N . ILE A 1 96 ? -16.019 -12.299 11.725 1.00 98.44 96 ILE A N 1
ATOM 782 C CA . ILE A 1 96 ? -17.334 -12.939 11.830 1.00 98.44 96 ILE A CA 1
ATOM 783 C C . ILE A 1 96 ? -17.356 -14.201 10.946 1.00 98.44 96 ILE A C 1
ATOM 785 O O . ILE A 1 96 ? -17.048 -14.121 9.745 1.00 98.44 96 ILE A O 1
ATOM 789 N N . PRO A 1 97 ? -17.730 -15.380 11.488 1.00 98.50 97 PRO A N 1
ATOM 790 C CA . PRO A 1 97 ? -17.876 -16.594 10.696 1.00 98.50 97 PRO A CA 1
ATOM 791 C C . PRO A 1 97 ? -18.859 -16.397 9.541 1.00 98.50 97 PRO A C 1
ATOM 793 O O . PRO A 1 97 ? -19.919 -15.799 9.695 1.00 98.50 97 PRO A O 1
ATOM 796 N N . THR A 1 98 ? -18.558 -16.963 8.367 1.00 98.12 98 THR A N 1
ATOM 797 C CA . THR A 1 98 ? -19.398 -16.767 7.166 1.00 98.12 98 THR A CA 1
ATOM 798 C C . THR A 1 98 ? -20.854 -17.219 7.360 1.00 98.12 98 THR A C 1
ATOM 800 O O . THR A 1 98 ? -21.750 -16.671 6.726 1.00 98.12 98 THR A O 1
ATOM 803 N N . SER A 1 99 ? -21.102 -18.191 8.241 1.00 98.25 99 SER A N 1
ATOM 804 C CA . SER A 1 99 ? -22.444 -18.671 8.600 1.00 98.25 99 SER A CA 1
ATOM 805 C C . SER A 1 99 ? -23.263 -17.692 9.446 1.00 98.25 99 SER A C 1
ATOM 807 O O . SER A 1 99 ? -24.479 -17.838 9.509 1.00 98.25 99 SER A O 1
ATOM 809 N N . GLU A 1 100 ? -22.613 -16.732 10.104 1.00 98.31 100 GLU A N 1
ATOM 810 C CA . GLU A 1 100 ? -23.229 -15.780 11.040 1.00 98.31 100 GLU A CA 1
ATOM 811 C C . GLU A 1 100 ? -23.404 -14.380 10.431 1.00 98.31 100 GLU A C 1
ATOM 813 O O . GLU A 1 100 ? -23.976 -13.494 11.066 1.00 98.31 100 GLU A O 1
ATOM 818 N N . LEU A 1 101 ? -22.955 -14.187 9.186 1.00 98.25 101 LEU A N 1
ATOM 819 C CA . LEU A 1 101 ? -23.072 -12.916 8.476 1.00 98.25 101 LEU A CA 1
ATOM 820 C C . LEU A 1 101 ? -24.535 -12.545 8.222 1.00 98.25 101 LEU A C 1
ATOM 822 O O . LEU A 1 101 ? -25.352 -13.357 7.772 1.00 98.25 101 LEU A O 1
ATOM 826 N N . LYS A 1 102 ? -24.849 -11.270 8.433 1.00 98.38 102 LYS A N 1
ATOM 827 C CA . LYS A 1 102 ? -26.149 -10.690 8.090 1.00 98.38 102 LYS A CA 1
ATOM 828 C C . LYS A 1 102 ? -26.218 -10.364 6.592 1.00 98.38 102 LYS A C 1
ATOM 830 O O . LYS A 1 102 ? -25.192 -10.147 5.944 1.00 98.38 102 LYS A O 1
ATOM 835 N N . PRO A 1 103 ? -27.424 -10.281 6.001 1.00 98.06 103 PRO A N 1
ATOM 836 C CA . PRO A 1 103 ? -27.568 -9.871 4.607 1.00 98.06 103 PRO A CA 1
ATOM 837 C C . PRO A 1 103 ? -26.896 -8.514 4.332 1.00 98.06 103 PRO A C 1
ATOM 839 O O . PRO A 1 103 ? -27.244 -7.512 4.952 1.00 98.06 103 PRO A O 1
ATOM 842 N N . GLY A 1 104 ? -25.955 -8.489 3.383 1.00 97.62 104 GLY A N 1
ATOM 843 C CA . GLY A 1 104 ? -25.195 -7.294 2.990 1.00 97.62 104 GLY A CA 1
ATOM 844 C C . GLY A 1 104 ? -23.795 -7.178 3.605 1.00 97.62 104 GLY A C 1
ATOM 845 O O . GLY A 1 104 ? -23.020 -6.339 3.153 1.00 97.62 104 GLY A O 1
ATOM 846 N N . GLU A 1 105 ? -23.450 -8.020 4.580 1.00 98.38 105 GLU A N 1
ATOM 847 C CA . GLU A 1 105 ? -22.118 -8.056 5.190 1.00 98.38 105 GLU A CA 1
ATOM 848 C C . GLU A 1 105 ? -21.067 -8.728 4.290 1.00 98.38 105 GLU A C 1
ATOM 850 O O . GLU A 1 105 ? -21.360 -9.615 3.480 1.00 98.38 105 GLU A O 1
ATOM 855 N N . LEU A 1 106 ? -19.812 -8.290 4.427 1.00 98.38 106 LEU A N 1
ATOM 856 C CA . LEU A 1 106 ? -18.704 -8.737 3.590 1.00 98.38 106 LEU A CA 1
ATOM 857 C C . LEU A 1 106 ? -18.025 -9.991 4.154 1.00 98.38 106 LEU A C 1
ATOM 859 O O . LEU A 1 106 ? -17.407 -9.988 5.221 1.00 98.38 106 LEU A O 1
ATOM 863 N N . ARG A 1 107 ? -18.060 -11.070 3.370 1.00 98.44 107 ARG A N 1
ATOM 864 C CA . ARG A 1 107 ? -17.363 -12.320 3.687 1.00 98.44 107 ARG A CA 1
ATOM 865 C C . ARG A 1 107 ? -15.854 -12.089 3.850 1.00 98.44 107 ARG A C 1
ATOM 867 O O . ARG A 1 107 ? -15.222 -11.561 2.940 1.00 98.44 107 ARG A O 1
ATOM 874 N N . LEU A 1 108 ? -15.289 -12.583 4.955 1.00 98.00 108 LEU A N 1
ATOM 875 C CA . LEU A 1 108 ? -13.866 -12.485 5.334 1.00 98.00 108 LEU A CA 1
ATOM 876 C C . LEU A 1 108 ? -13.338 -11.075 5.656 1.00 98.00 108 LEU A C 1
ATOM 878 O O . LEU A 1 108 ? -12.125 -10.894 5.745 1.00 98.00 108 LEU A O 1
ATOM 882 N N . LEU A 1 109 ? -14.217 -10.083 5.796 1.00 98.38 109 LEU A N 1
ATOM 883 C CA . LEU A 1 109 ? -13.822 -8.702 6.090 1.00 98.38 109 LEU A CA 1
ATOM 884 C C . LEU A 1 109 ? -14.540 -8.127 7.307 1.00 98.38 109 LEU A C 1
ATOM 886 O O . LEU A 1 109 ? -13.974 -7.274 7.986 1.00 98.38 109 LEU A O 1
ATOM 890 N N . GLU A 1 110 ? -15.768 -8.565 7.588 1.00 98.50 110 GLU A N 1
ATOM 891 C CA . GLU A 1 110 ? -16.449 -8.128 8.801 1.00 98.50 110 GLU A CA 1
ATOM 892 C C . GLU A 1 110 ? -15.815 -8.718 10.057 1.00 98.50 110 GLU A C 1
ATOM 894 O O . GLU A 1 110 ? -15.436 -9.892 10.108 1.00 98.50 110 GLU A O 1
ATOM 899 N N . VAL A 1 111 ? -15.767 -7.874 11.080 1.00 98.69 111 VAL A N 1
ATOM 900 C CA . VAL A 1 111 ? -15.320 -8.206 12.427 1.00 98.69 111 VAL A CA 1
ATOM 901 C C . VAL A 1 111 ? -16.436 -7.924 13.425 1.00 98.69 111 VAL A C 1
ATOM 903 O O . VAL A 1 111 ? -17.294 -7.074 13.172 1.00 98.69 111 VAL A O 1
ATOM 906 N N . ASP A 1 112 ? -16.420 -8.631 14.548 1.00 98.12 112 ASP A N 1
ATOM 907 C CA . ASP A 1 112 ? -17.389 -8.471 15.633 1.00 98.12 112 ASP A CA 1
ATOM 908 C C . ASP A 1 112 ? -17.291 -7.088 16.304 1.00 98.12 112 ASP A C 1
ATOM 910 O O . ASP A 1 112 ? -18.302 -6.396 16.451 1.00 98.12 112 ASP A O 1
ATOM 914 N N . ASN A 1 113 ? -16.073 -6.644 16.619 1.00 98.44 113 ASN A N 1
ATOM 915 C CA . ASN A 1 113 ? -15.771 -5.350 17.215 1.00 98.44 113 ASN A CA 1
ATOM 916 C C . ASN A 1 113 ? -14.900 -4.531 16.264 1.00 98.44 113 ASN A C 1
ATOM 918 O O . ASN A 1 113 ? -13.770 -4.897 15.937 1.00 98.44 113 ASN A O 1
ATOM 922 N N . ARG A 1 114 ? -15.429 -3.394 15.810 1.00 98.44 114 ARG A N 1
ATOM 923 C CA . ARG A 1 114 ? -14.716 -2.477 14.915 1.00 98.44 114 ARG A CA 1
ATOM 924 C C . ARG A 1 114 ? -13.872 -1.489 15.713 1.00 98.44 114 ARG A C 1
ATOM 926 O O . ARG A 1 114 ? -14.305 -0.981 16.742 1.00 98.44 114 ARG A O 1
ATOM 933 N N . VAL A 1 115 ? -12.717 -1.135 15.163 1.00 98.06 115 VAL A N 1
ATOM 934 C CA . VAL A 1 115 ? -11.871 -0.047 15.669 1.00 98.06 115 VAL A CA 1
ATOM 935 C C . VAL A 1 115 ? -12.527 1.284 15.332 1.00 98.06 115 VAL A C 1
ATOM 937 O O . VAL A 1 115 ? -12.505 1.730 14.184 1.00 98.06 115 VAL A O 1
ATOM 940 N N . VAL A 1 116 ? -13.160 1.911 16.319 1.00 98.00 116 VAL A N 1
ATOM 941 C CA . VAL A 1 116 ? -13.821 3.205 16.132 1.00 98.00 116 VAL A CA 1
ATOM 942 C C . VAL A 1 116 ? -12.803 4.317 16.347 1.00 98.00 116 VAL A C 1
ATOM 944 O O . VAL A 1 116 ? -12.138 4.373 17.380 1.00 98.00 116 VAL A O 1
ATOM 947 N N . LEU A 1 117 ? -12.672 5.205 15.364 1.00 97.44 117 LEU A N 1
ATOM 948 C CA . LEU A 1 117 ? -11.704 6.300 15.369 1.00 97.44 117 LEU A CA 1
ATOM 949 C C . LEU A 1 117 ? -12.378 7.611 14.933 1.00 97.44 117 LEU A C 1
ATOM 951 O O . LEU A 1 117 ? -13.270 7.575 14.078 1.00 97.44 117 LEU A O 1
ATOM 955 N N . PRO A 1 118 ? -11.966 8.771 15.475 1.00 97.06 118 PRO A N 1
ATOM 956 C CA . PRO A 1 118 ? -12.451 10.061 15.000 1.00 97.06 118 PRO A CA 1
ATOM 957 C C . PRO A 1 118 ? -11.909 10.376 13.595 1.00 97.06 118 PRO A C 1
ATOM 959 O O . PRO A 1 118 ? -10.721 10.211 13.318 1.00 97.06 118 PRO A O 1
ATOM 962 N N . MET A 1 119 ? -12.779 10.850 12.699 1.00 97.19 119 MET A N 1
ATOM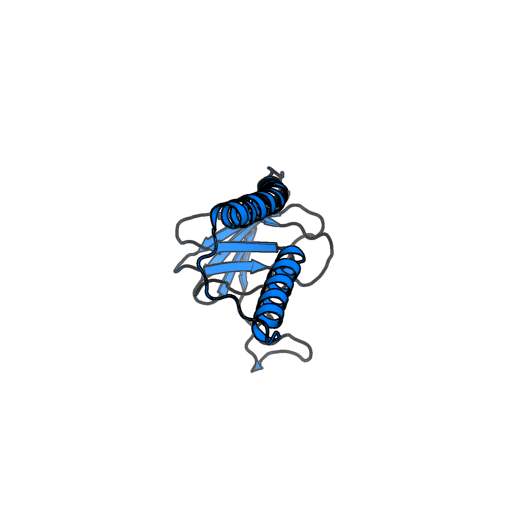 963 C CA . MET A 1 119 ? -12.360 11.357 11.386 1.00 97.19 119 MET A CA 1
ATOM 964 C C . MET A 1 119 ? -11.687 12.731 11.513 1.00 97.19 119 MET A C 1
ATOM 966 O O . MET A 1 119 ? -11.910 13.441 12.489 1.00 97.19 119 MET A O 1
ATOM 970 N N . GLU A 1 120 ? -10.901 13.114 10.507 1.00 96.44 120 GLU A N 1
ATOM 971 C CA . GLU A 1 120 ? -10.218 14.415 10.398 1.00 96.44 120 GLU A CA 1
ATOM 972 C C . GLU A 1 120 ? -9.254 14.735 11.556 1.00 96.44 120 GLU A C 1
ATOM 974 O O . GLU A 1 120 ? -8.847 15.879 11.747 1.00 96.44 120 GLU A O 1
ATOM 979 N N . MET A 1 121 ? -8.833 13.714 12.304 1.00 95.31 121 MET A N 1
ATOM 980 C CA . MET A 1 121 ? -7.844 13.826 13.372 1.00 95.31 121 MET A CA 1
ATOM 981 C C . MET A 1 121 ? -6.607 12.990 13.050 1.00 95.31 121 MET A C 1
ATOM 983 O O . MET A 1 121 ? -6.701 11.907 12.470 1.00 95.31 121 MET A O 1
ATOM 987 N N . THR A 1 122 ? -5.439 13.492 13.448 1.00 95.88 122 THR A N 1
ATOM 988 C CA . THR A 1 122 ? -4.184 12.740 13.381 1.00 95.88 122 THR A CA 1
ATOM 989 C C . THR A 1 122 ? -4.128 11.757 14.542 1.00 95.88 122 THR A C 1
ATOM 991 O O . THR A 1 122 ? -4.118 12.162 15.708 1.00 95.88 122 THR A O 1
ATOM 994 N N . ILE A 1 123 ? -4.049 10.471 14.221 1.00 96.50 123 ILE A N 1
ATOM 995 C CA . ILE A 1 123 ? -4.019 9.365 15.175 1.00 96.50 123 ILE A CA 1
ATOM 996 C C . ILE A 1 123 ? -2.669 8.666 15.059 1.00 96.50 123 ILE A C 1
ATOM 998 O O . ILE A 1 123 ? -2.200 8.370 13.959 1.00 96.50 123 ILE A O 1
ATOM 1002 N N . ARG A 1 124 ? -2.038 8.386 16.197 1.00 97.06 124 ARG A N 1
ATOM 1003 C CA . ARG A 1 124 ? -0.848 7.539 16.267 1.00 97.06 124 ARG A CA 1
ATOM 1004 C C . ARG A 1 124 ? -1.287 6.099 16.493 1.00 97.06 124 ARG A C 1
ATOM 1006 O O . ARG A 1 124 ? -1.839 5.786 17.542 1.00 97.06 124 ARG A O 1
ATOM 1013 N N . MET A 1 125 ? -0.993 5.226 15.540 1.00 97.56 125 MET A N 1
ATOM 1014 C CA . MET A 1 125 ? -1.138 3.785 15.708 1.00 97.56 125 MET A CA 1
ATOM 1015 C C . MET A 1 125 ? 0.189 3.200 16.187 1.00 97.56 125 MET A C 1
ATOM 1017 O O . MET A 1 125 ? 1.232 3.439 15.572 1.00 97.56 125 MET A O 1
ATOM 1021 N N . LEU A 1 126 ? 0.147 2.432 17.271 1.00 98.19 126 LEU A N 1
ATOM 1022 C CA . LEU A 1 126 ? 1.269 1.641 17.767 1.00 98.19 126 LEU A CA 1
ATOM 1023 C C . LEU A 1 126 ? 0.981 0.163 17.505 1.00 98.19 126 LEU A C 1
ATOM 1025 O O . LEU A 1 126 ? -0.019 -0.359 17.981 1.00 98.19 126 LEU A O 1
ATOM 1029 N N . VAL A 1 127 ? 1.834 -0.499 16.733 1.00 98.62 127 VAL A N 1
ATOM 1030 C CA . VAL A 1 127 ? 1.608 -1.853 16.217 1.00 98.62 127 VAL A CA 1
ATOM 1031 C C . VAL A 1 127 ? 2.674 -2.792 16.774 1.00 98.62 127 VAL A C 1
ATOM 1033 O O . VAL A 1 127 ? 3.871 -2.524 16.643 1.00 98.62 127 VAL A O 1
ATOM 1036 N N . SER A 1 128 ? 2.247 -3.888 17.395 1.00 98.69 128 SER A N 1
ATOM 1037 C CA . SER A 1 128 ? 3.109 -4.962 17.907 1.00 98.69 128 SER A CA 1
ATOM 1038 C C . SER A 1 128 ? 2.361 -6.299 17.840 1.00 98.69 128 SER A C 1
ATOM 1040 O O . SER A 1 128 ? 1.212 -6.356 17.411 1.00 98.69 128 SER A O 1
ATOM 1042 N N . SER A 1 129 ? 3.021 -7.388 18.219 1.00 98.38 129 SER A N 1
ATOM 1043 C CA . SER A 1 12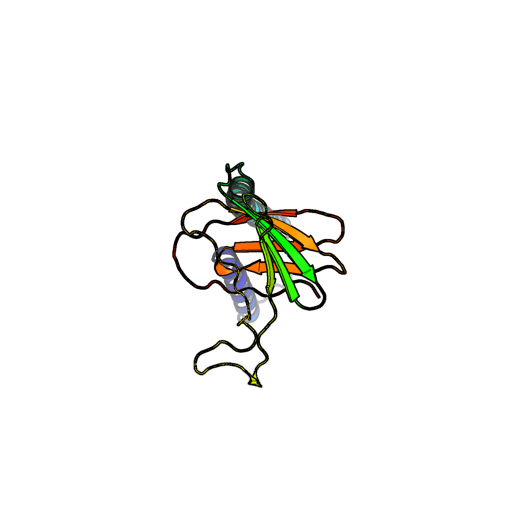9 ? 2.423 -8.722 18.348 1.00 98.38 129 SER A CA 1
ATOM 1044 C C . SER A 1 129 ? 2.709 -9.313 19.732 1.00 98.38 129 SER A C 1
ATOM 1046 O O . SER A 1 129 ? 3.698 -8.927 20.367 1.00 98.38 129 SER A O 1
ATOM 1048 N N . GLU A 1 130 ? 1.852 -10.227 20.193 1.00 98.06 130 GLU A N 1
ATOM 1049 C CA . GLU A 1 130 ? 2.081 -11.039 21.399 1.00 98.06 130 GLU A CA 1
ATOM 1050 C C . GLU A 1 130 ? 2.567 -12.466 21.097 1.00 98.06 130 GLU A C 1
ATOM 1052 O O . GLU A 1 130 ? 3.003 -13.161 22.015 1.00 98.06 130 GLU A O 1
ATOM 1057 N N . ASP A 1 131 ? 2.549 -12.900 19.832 1.00 97.00 131 ASP A N 1
ATOM 1058 C CA . ASP A 1 131 ? 2.943 -14.256 19.436 1.00 97.00 131 ASP A CA 1
ATOM 1059 C C . ASP A 1 131 ? 3.945 -14.307 18.267 1.00 97.00 131 ASP A C 1
ATOM 1061 O O . ASP A 1 131 ? 5.157 -14.299 18.488 1.00 97.00 131 ASP A O 1
ATOM 1065 N N . VAL A 1 132 ? 3.471 -14.404 17.028 1.00 98.12 132 VAL A N 1
ATOM 1066 C CA . VAL A 1 132 ? 4.255 -14.500 15.793 1.00 98.12 132 VAL A CA 1
ATOM 1067 C C . VAL A 1 132 ? 4.222 -13.175 15.038 1.00 98.12 132 VAL A C 1
ATOM 1069 O O . VAL A 1 132 ? 3.669 -12.182 15.505 1.00 98.12 132 VAL A O 1
ATOM 1072 N N . LEU A 1 133 ? 4.855 -13.119 13.872 1.00 98.38 133 LEU A N 1
ATOM 1073 C CA . LEU A 1 133 ? 4.745 -11.944 13.021 1.00 98.38 133 LEU A CA 1
ATOM 1074 C C . LEU A 1 133 ? 3.321 -11.834 12.467 1.00 98.38 133 LEU A C 1
ATOM 1076 O O . LEU A 1 133 ? 2.774 -12.801 11.952 1.00 98.38 133 LEU A O 1
ATOM 1080 N N . HIS A 1 134 ? 2.761 -10.631 12.540 1.00 98.56 134 HIS A N 1
ATOM 1081 C CA . HIS A 1 134 ? 1.563 -10.236 11.800 1.00 98.56 134 HIS A CA 1
ATOM 1082 C C . HIS A 1 134 ? 1.872 -8.941 11.045 1.00 98.56 134 HIS A C 1
ATOM 1084 O O . HIS A 1 134 ? 2.937 -8.345 11.212 1.00 98.56 134 HIS A O 1
ATOM 1090 N N . SER A 1 135 ? 0.942 -8.442 10.237 1.00 98.50 135 SER A N 1
ATOM 1091 C CA . SER A 1 135 ? 1.083 -7.104 9.656 1.00 98.50 135 SER A CA 1
ATOM 1092 C C . SER A 1 135 ? -0.266 -6.415 9.560 1.00 98.50 135 SER A C 1
ATOM 1094 O O . SER A 1 135 ? -1.187 -6.917 8.911 1.00 98.50 135 SER A O 1
ATOM 1096 N N . TRP A 1 136 ? -0.375 -5.276 10.241 1.00 98.75 136 TRP A N 1
ATOM 1097 C CA . TRP A 1 136 ? -1.587 -4.476 10.321 1.00 98.75 136 TRP A CA 1
ATOM 1098 C C . TRP A 1 136 ? -1.665 -3.565 9.097 1.00 98.75 136 TRP A C 1
ATOM 1100 O O . TRP A 1 136 ? -0.811 -2.695 8.904 1.00 98.75 136 TRP A O 1
ATOM 1110 N N . ALA A 1 137 ? -2.664 -3.777 8.240 1.00 98.62 137 ALA A N 1
ATOM 1111 C CA . ALA A 1 137 ? -2.785 -3.056 6.979 1.00 98.62 137 ALA A CA 1
ATOM 1112 C C . ALA A 1 137 ? -4.211 -2.574 6.723 1.00 98.62 137 ALA A C 1
ATOM 1114 O O . ALA A 1 137 ? -5.159 -3.347 6.817 1.00 98.62 137 ALA A O 1
ATOM 1115 N N . VAL A 1 138 ? -4.340 -1.313 6.307 1.00 98.62 138 VAL A N 1
ATOM 1116 C CA . VAL A 1 138 ? -5.595 -0.691 5.859 1.00 98.62 138 VAL A CA 1
ATOM 1117 C C . VAL A 1 138 ? -5.314 0.015 4.524 1.00 98.62 138 VAL A C 1
ATOM 1119 O O . VAL A 1 138 ? -4.925 1.189 4.507 1.00 98.62 138 VAL A O 1
ATOM 1122 N N . PRO A 1 139 ? -5.469 -0.682 3.379 1.00 98.25 139 PRO A N 1
ATOM 1123 C CA . PRO A 1 139 ? -4.987 -0.200 2.080 1.00 98.25 139 PRO A CA 1
ATOM 1124 C C . PRO A 1 139 ? -5.583 1.138 1.634 1.00 98.25 139 PRO A C 1
ATOM 1126 O O . PRO A 1 139 ? -4.888 1.963 1.047 1.00 98.25 139 PRO A O 1
ATOM 1129 N N . SER A 1 140 ? -6.855 1.392 1.947 1.00 97.75 140 SER A N 1
ATOM 1130 C CA . SER A 1 140 ? -7.544 2.647 1.614 1.00 97.75 140 SER A CA 1
ATOM 1131 C C . SER A 1 140 ? -6.960 3.879 2.308 1.00 97.75 140 SER A C 1
ATOM 1133 O O . SER A 1 140 ? -7.191 4.995 1.846 1.00 97.75 140 SER A O 1
ATOM 1135 N N . LEU A 1 141 ? -6.230 3.680 3.410 1.00 97.44 141 LEU A N 1
ATOM 1136 C CA . LEU A 1 141 ? -5.511 4.725 4.138 1.00 97.44 141 LEU A CA 1
ATOM 1137 C C . LEU A 1 141 ? -4.008 4.731 3.805 1.00 97.44 141 LEU A C 1
ATOM 1139 O O . LEU A 1 141 ? -3.274 5.552 4.341 1.00 97.44 141 LEU A O 1
ATOM 1143 N N . GLY A 1 142 ? -3.542 3.839 2.921 1.00 97.44 142 GLY A N 1
ATOM 1144 C CA . GLY A 1 142 ? -2.124 3.713 2.577 1.00 97.44 142 GLY A CA 1
ATOM 1145 C C . GLY A 1 142 ? -1.262 3.163 3.716 1.00 97.44 142 GLY A C 1
ATOM 1146 O O . GLY A 1 142 ? -0.066 3.434 3.755 1.00 97.44 142 GLY A O 1
ATOM 1147 N N . LEU A 1 143 ? -1.862 2.414 4.646 1.00 97.75 143 LEU A N 1
ATOM 1148 C CA . LEU A 1 143 ? -1.194 1.924 5.850 1.00 97.75 143 LEU A CA 1
ATOM 1149 C C . LEU A 1 143 ? -0.863 0.439 5.724 1.00 97.75 143 LEU A C 1
ATOM 1151 O O . LEU A 1 143 ? -1.734 -0.374 5.412 1.00 97.75 143 LEU A O 1
ATOM 1155 N N . LYS A 1 144 ? 0.390 0.099 6.020 1.00 98.50 144 LYS A N 1
ATOM 1156 C CA . LYS A 1 144 ? 0.856 -1.254 6.324 1.00 98.50 144 LYS A CA 1
ATOM 1157 C C . LYS A 1 144 ? 1.996 -1.137 7.330 1.00 98.50 144 LYS A C 1
ATOM 1159 O O . LYS A 1 144 ? 2.939 -0.378 7.106 1.00 98.50 144 LYS A O 1
ATOM 1164 N N . THR A 1 145 ? 1.906 -1.843 8.446 1.00 98.50 145 THR A N 1
ATOM 1165 C CA . THR A 1 145 ? 2.940 -1.838 9.482 1.00 98.50 145 THR A CA 1
ATOM 1166 C C . THR A 1 145 ? 3.016 -3.209 10.126 1.00 98.50 145 THR A C 1
ATOM 1168 O O . THR A 1 145 ? 2.012 -3.737 10.598 1.00 98.50 145 THR A O 1
ATOM 1171 N N . ASP A 1 146 ? 4.215 -3.780 10.145 1.00 98.56 146 ASP A N 1
ATOM 1172 C CA . ASP A 1 146 ? 4.426 -5.114 10.693 1.00 98.56 146 ASP A CA 1
ATOM 1173 C C . ASP A 1 146 ? 4.293 -5.096 12.219 1.00 98.56 146 ASP A C 1
ATOM 1175 O O . ASP A 1 146 ? 4.810 -4.210 12.908 1.00 98.56 146 ASP A O 1
ATOM 1179 N N . ALA A 1 147 ? 3.593 -6.095 12.735 1.00 98.56 147 ALA A N 1
ATOM 1180 C CA . ALA A 1 147 ? 3.418 -6.385 14.145 1.00 98.56 147 ALA A CA 1
ATOM 1181 C C . ALA A 1 147 ? 4.477 -7.415 14.546 1.00 98.56 147 ALA A C 1
ATOM 1183 O O . ALA A 1 147 ? 4.382 -8.593 14.205 1.00 98.56 147 ALA A O 1
ATOM 1184 N N . ILE A 1 148 ? 5.517 -6.950 15.239 1.00 98.56 148 ILE A N 1
ATOM 1185 C CA . ILE A 1 148 ? 6.694 -7.755 15.571 1.00 98.56 148 ILE A CA 1
ATOM 1186 C C . ILE A 1 148 ? 6.734 -7.956 17.092 1.00 98.56 148 ILE A C 1
ATOM 1188 O O . ILE A 1 148 ? 6.745 -6.958 17.816 1.00 98.56 148 ILE A O 1
ATOM 1192 N N . PRO A 1 149 ? 6.793 -9.200 17.600 1.00 97.94 149 PRO A N 1
ATOM 1193 C CA . PRO A 1 149 ? 6.871 -9.453 19.034 1.00 97.94 149 PRO A CA 1
ATOM 1194 C C . PRO A 1 149 ? 8.049 -8.719 19.682 1.00 97.94 149 PRO A C 1
ATOM 1196 O O . PRO A 1 149 ? 9.183 -8.780 19.204 1.00 97.94 149 PRO A O 1
ATOM 1199 N N . GLY A 1 150 ? 7.777 -7.997 20.770 1.00 96.56 150 GLY A N 1
ATOM 1200 C CA . GLY A 1 150 ? 8.789 -7.218 21.491 1.00 96.56 150 GLY A CA 1
ATOM 1201 C C . GLY A 1 150 ? 9.229 -5.915 20.807 1.00 96.56 150 GLY A C 1
ATOM 1202 O O . GLY A 1 150 ? 10.157 -5.268 21.297 1.00 96.56 150 GLY A O 1
ATOM 1203 N N . ARG A 1 151 ? 8.583 -5.495 19.710 1.00 97.88 151 ARG A N 1
ATOM 1204 C CA . ARG A 1 151 ? 8.856 -4.217 19.036 1.00 97.88 151 ARG A CA 1
ATOM 1205 C C . ARG A 1 151 ? 7.570 -3.430 18.809 1.00 97.88 151 ARG A C 1
ATOM 1207 O O . ARG A 1 151 ? 6.644 -3.896 18.161 1.00 97.88 151 ARG A O 1
ATOM 1214 N N . LEU A 1 152 ? 7.581 -2.176 19.254 1.00 97.50 152 LEU A N 1
ATOM 1215 C CA . LEU A 1 152 ? 6.476 -1.244 19.065 1.00 97.50 152 LEU A CA 1
ATOM 1216 C C . LEU A 1 152 ? 6.735 -0.362 17.838 1.00 97.50 152 LEU A C 1
ATOM 1218 O O . LEU A 1 152 ? 7.501 0.600 17.907 1.00 97.50 152 LEU A O 1
ATOM 1222 N N . ASN A 1 153 ? 6.135 -0.716 16.703 1.00 97.81 153 ASN A N 1
ATOM 1223 C CA . ASN A 1 153 ? 6.190 0.103 15.495 1.00 97.81 153 ASN A CA 1
ATOM 1224 C C . ASN A 1 153 ? 5.149 1.222 15.558 1.00 97.81 153 ASN A C 1
ATOM 1226 O O . ASN A 1 153 ? 4.077 1.047 16.125 1.00 97.81 153 ASN A O 1
ATOM 1230 N N . GLN A 1 154 ? 5.453 2.367 14.952 1.00 96.31 154 GLN A N 1
ATOM 1231 C CA . GLN A 1 154 ? 4.552 3.515 14.906 1.00 96.31 154 GLN A CA 1
ATOM 1232 C C . GLN A 1 154 ? 4.151 3.812 13.462 1.00 96.31 154 GLN A C 1
ATOM 1234 O O . GLN A 1 154 ? 4.997 3.805 12.571 1.00 96.31 154 GLN A O 1
ATOM 1239 N N . THR A 1 155 ? 2.879 4.139 13.248 1.00 96.56 155 THR A N 1
ATOM 1240 C CA . THR A 1 155 ? 2.402 4.740 11.999 1.00 96.56 155 THR A CA 1
ATOM 1241 C C . THR A 1 155 ? 1.346 5.807 12.278 1.00 96.56 155 THR A C 1
ATOM 1243 O O . THR A 1 155 ? 0.693 5.792 13.325 1.00 96.56 155 THR A O 1
ATOM 1246 N N . THR A 1 156 ? 1.197 6.761 11.364 1.00 96.62 156 THR A N 1
ATOM 1247 C CA . THR A 1 156 ? 0.240 7.864 11.496 1.00 96.62 156 THR A CA 1
ATOM 1248 C C . THR A 1 156 ? -0.980 7.590 10.633 1.00 96.62 156 THR A C 1
ATOM 1250 O O . THR A 1 156 ? -0.863 7.376 9.429 1.00 96.62 156 THR A O 1
ATOM 1253 N N . LEU A 1 157 ? -2.162 7.642 11.238 1.00 96.38 157 LEU A N 1
ATOM 1254 C CA . LEU A 1 157 ? -3.445 7.456 10.577 1.00 96.38 157 LEU A CA 1
ATOM 1255 C C . LEU A 1 157 ? -4.224 8.772 10.581 1.00 96.38 157 LEU A C 1
ATOM 1257 O O . LEU A 1 157 ? -4.365 9.418 11.615 1.00 96.38 157 LEU A O 1
ATOM 1261 N N . MET A 1 158 ? -4.758 9.158 9.423 1.00 96.19 158 MET A N 1
ATOM 1262 C CA . MET A 1 158 ? -5.739 10.236 9.311 1.00 96.19 158 MET A CA 1
ATOM 1263 C C . MET A 1 158 ? -6.722 9.904 8.190 1.00 96.19 158 MET A C 1
ATOM 1265 O O . MET A 1 158 ? -6.317 9.652 7.054 1.00 96.19 158 MET A O 1
ATOM 1269 N N . SER A 1 159 ? -8.018 9.897 8.505 1.00 97.50 159 SER A N 1
ATOM 1270 C CA . SER A 1 159 ?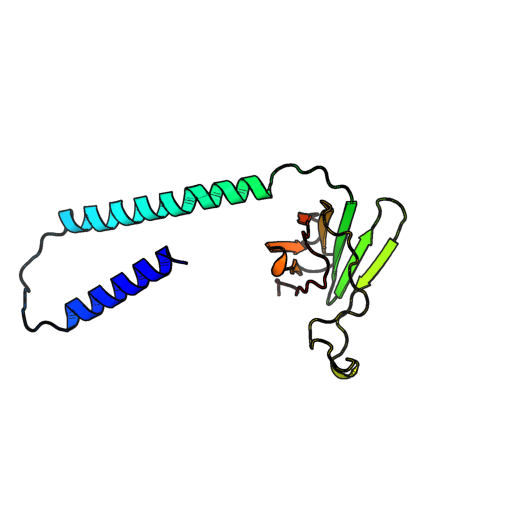 -9.068 9.786 7.493 1.00 97.50 159 SER A CA 1
ATOM 1271 C C . SER A 1 159 ? -9.711 11.142 7.241 1.00 97.50 159 SER A C 1
ATOM 1273 O O . SER A 1 159 ? -10.179 11.789 8.170 1.00 97.50 159 SER A O 1
ATOM 1275 N N . THR A 1 160 ? -9.810 11.538 5.974 1.00 97.38 160 THR A N 1
ATOM 1276 C CA . THR A 1 160 ? -10.497 12.772 5.548 1.00 97.38 160 THR A CA 1
ATOM 1277 C C . THR A 1 160 ? -12.000 12.593 5.353 1.00 97.38 160 THR A C 1
ATOM 1279 O O . THR A 1 160 ? -12.684 13.533 4.962 1.00 97.38 160 THR A O 1
ATOM 1282 N N . ARG A 1 161 ? -12.522 11.372 5.518 1.00 97.50 161 ARG A N 1
ATOM 1283 C CA . ARG A 1 161 ? -13.939 11.058 5.309 1.00 97.50 161 ARG A CA 1
ATOM 1284 C C . ARG A 1 161 ? -14.431 10.067 6.368 1.00 97.50 161 ARG A C 1
ATOM 1286 O O . ARG A 1 161 ? -13.655 9.212 6.804 1.00 97.50 161 ARG A O 1
ATOM 1293 N N . PRO A 1 162 ? -15.709 10.138 6.765 1.00 98.25 162 PRO A N 1
ATOM 1294 C CA . PRO A 1 162 ? -16.316 9.091 7.571 1.00 98.25 162 PRO A CA 1
ATOM 1295 C C . PRO A 1 162 ? -16.543 7.837 6.718 1.00 98.25 162 PRO A C 1
ATOM 1297 O O . PRO A 1 162 ? -16.759 7.927 5.507 1.00 98.25 162 PRO A O 1
ATOM 1300 N N . GLY A 1 163 ? -16.545 6.666 7.351 1.00 97.88 163 GLY A N 1
ATOM 1301 C CA . GLY A 1 163 ? -16.881 5.415 6.677 1.00 97.88 163 GLY A CA 1
ATOM 1302 C C . GLY A 1 163 ? -16.310 4.182 7.362 1.00 97.88 163 GLY A C 1
ATOM 1303 O O . GLY A 1 163 ? -15.740 4.259 8.448 1.00 97.88 163 GLY A O 1
ATOM 1304 N N . LEU A 1 164 ? -16.475 3.043 6.691 1.00 98.44 164 LEU A N 1
ATOM 1305 C CA . LEU A 1 164 ? -15.853 1.777 7.061 1.00 98.44 164 LEU A CA 1
ATOM 1306 C C . LEU A 1 164 ? -14.656 1.535 6.142 1.00 98.44 164 LEU A C 1
ATOM 1308 O O . LEU A 1 164 ? -14.793 1.551 4.917 1.00 98.44 164 LEU A O 1
ATOM 1312 N N . TYR A 1 165 ? -13.491 1.322 6.746 1.00 98.56 165 TYR A N 1
ATOM 1313 C CA . TYR A 1 165 ? -12.242 1.034 6.053 1.00 98.56 165 TYR A CA 1
ATOM 1314 C C . TYR A 1 165 ? -11.773 -0.352 6.470 1.00 98.56 165 TYR A C 1
ATOM 1316 O O . TYR A 1 165 ? -11.568 -0.606 7.653 1.00 98.56 165 TYR A O 1
ATOM 1324 N N . TYR A 1 166 ? -11.628 -1.243 5.496 1.00 98.69 166 TYR A N 1
ATOM 1325 C CA . TYR A 1 166 ? -11.281 -2.635 5.747 1.00 98.69 166 TYR A CA 1
ATOM 1326 C C . TYR A 1 166 ? -9.798 -2.889 5.498 1.00 98.69 166 TYR A C 1
ATOM 1328 O O . TYR A 1 166 ? -9.148 -2.221 4.687 1.00 98.69 166 TYR A O 1
ATOM 1336 N N . GLY A 1 167 ? -9.293 -3.892 6.202 1.00 98.38 167 GLY A N 1
ATOM 1337 C CA . GLY A 1 167 ? -7.915 -4.341 6.187 1.00 98.38 167 GLY A CA 1
ATOM 1338 C C . GLY A 1 167 ? -7.842 -5.848 6.397 1.00 98.38 167 GLY A C 1
ATOM 1339 O O . GLY A 1 167 ? -8.820 -6.466 6.813 1.00 98.38 167 GLY A O 1
ATOM 1340 N N . GLN A 1 168 ? -6.692 -6.442 6.101 1.00 98.44 168 GLN A N 1
ATOM 1341 C CA . GLN A 1 168 ? -6.415 -7.851 6.381 1.00 98.44 168 GLN A CA 1
ATOM 1342 C C . GLN A 1 168 ? -4.981 -7.993 6.889 1.00 98.44 168 GLN A C 1
ATOM 1344 O O . GLN A 1 168 ? -4.120 -7.168 6.558 1.00 98.44 168 GLN A O 1
ATOM 1349 N N . CYS A 1 169 ? -4.723 -9.056 7.658 1.00 98.12 169 CYS A N 1
ATOM 1350 C CA . CYS A 1 169 ? -3.354 -9.410 8.015 1.00 98.12 169 CYS A CA 1
ATOM 1351 C C . CYS A 1 169 ? -2.526 -9.583 6.734 1.00 98.12 169 CYS A C 1
ATOM 1353 O O . CYS A 1 169 ? -2.963 -10.231 5.782 1.00 98.12 169 CYS A O 1
ATOM 1355 N N . SER A 1 170 ? -1.364 -8.933 6.693 1.00 97.81 170 SER A N 1
ATOM 1356 C CA . SER A 1 170 ? -0.498 -8.867 5.511 1.00 97.81 170 SER A CA 1
ATOM 1357 C C . SER A 1 170 ? 0.860 -9.553 5.718 1.00 97.81 170 SER A C 1
ATOM 1359 O O . SER A 1 170 ? 1.831 -9.168 5.057 1.00 97.81 170 SER A O 1
ATOM 1361 N N . GLU A 1 171 ? 0.904 -10.521 6.639 1.00 97.38 171 GLU A N 1
ATOM 1362 C CA . GLU A 1 171 ? 2.022 -11.419 6.965 1.00 97.38 171 GLU A CA 1
ATOM 1363 C C . GLU A 1 171 ? 1.472 -12.839 7.213 1.00 97.38 171 GLU A C 1
ATOM 1365 O O . GLU A 1 171 ? 0.296 -12.968 7.571 1.00 97.38 171 GLU A O 1
ATOM 1370 N N . ILE A 1 172 ? 2.274 -13.876 6.932 1.00 93.50 172 ILE A N 1
ATOM 1371 C CA . ILE A 1 172 ? 1.848 -15.295 6.913 1.00 93.50 172 ILE A CA 1
ATOM 1372 C C . ILE A 1 172 ? 1.889 -15.989 8.278 1.00 93.50 172 ILE A C 1
ATOM 1374 O O . ILE A 1 172 ? 2.873 -15.795 9.023 1.00 93.50 172 ILE A O 1
#

pLDDT: mean 96.62, std 3.73, range [71.94, 98.81]

Radius of gyration: 24.8 Å; Cα contacts (8 Å, |Δi|>4): 248; chains: 1; bounding box: 57×35×75 Å

Mean predicted aligned error: 4.14 Å

Sequence (172 aa):
LMIVFLISSLVLYIISLMLTTKLTHTSTMDAQEVETIWTILPAIILILIALPSLRILYMMDEINNPSLTVKTMGHQWYWSYEYTDYEDLSFDSYMIPTSELKPGELRLLEVDNRVVLPMEMTIRMLVSSEDVLHSWAVPSLGLKTDAIPGRLNQTTLMSTRPGLYYGQCSEI

Secondary structure (DSSP, 8-state):
-HHHHHHHHHHHHHHHHHHH------S----HHHHHHHHHHHHHHHHHHHHHHHHHHHHHSS----SEEEEEEEETTEEEEEETTTS-EEEEE-BPPGGGPPTTPPTTT-BSS-----TTS-EEEEEEESSS-EEEEEGGGTEEEEEBBTB-EEEEE--SS-S---------

Nearest PDB structures (foldseek):
  8ugh-assembly1_4B  TM=9.855E-01  e=9.715E-24  Sus scrofa
  8d4t-assembly1_O  TM=9.917E-01  e=3.472E-23  Bos taurus
  8pw7-assembly1_o  TM=9.789E-01  e=8.349E-21  Mus musculus
  5z62-assembly1_B  TM=9.652E-01  e=6.275E-19  Homo sapiens
  5j7y-assembly1_BO  TM=9.169E-01  e=2.587E-19  Ovis aries